Protein AF-A0A2U1JID4-F1 (afdb_monomer)

Solvent-accessible surface area (backbone atoms only — not comparable to full-atom values): 8095 Å² total; per-residue (Å²): 134,92,80,73,69,67,67,60,56,56,55,58,58,57,61,71,69,65,75,70,75,76,76,70,73,74,70,62,84,71,76,66,60,53,69,52,76,48,80,45,48,30,71,64,48,70,66,63,53,58,60,57,36,48,56,40,34,75,75,64,52,25,48,64,48,80,42,82,74,38,62,48,97,87,64,26,33,20,19,40,38,38,40,36,35,55,79,78,85,52,74,48,78,49,75,49,74,59,94,54,63,47,76,50,26,29,42,39,43,36,32,43,82,88,65,53,76,47,73,52,75,43,73,61,72,84,71,87,79,74,84,126

Secondary structure (DSSP, 8-state):
---SSHHHHHHHHHHHT----------------EEEEEEE-TT--HHHHHHHHHHHHHHH--EEEEEEEEE-TTS-EEEEEEEEE-SSS-EEEEEEE-SSPPPPEEEEEEE-TT--EEEEEE-S---TT---

Sequence (132 aa):
MMKKTIKNTLIIILILLSQFKTVAQAKENANIRTKIEIGIKPTSTVEELTEKRKIFKDMFDVSFDFSILKINESKKIIALKIICNDNKGNIKTYEVEGLKPIKSFSVYVEKDEMGYLETGFNTNPIENGKKN

Nearest PDB structures (foldseek):
  7cgr-assembly1_B  TM=4.972E-01  e=6.509E-01  Azospirillum brasilense
  1ydw-assembly1_A  TM=6.247E-01  e=2.149E+00  Arabidopsis thaliana
  7cgr-assembly1_A  TM=4.422E-01  e=7.720E-01  Azospirillum brasilense
  5ol5-assembly4_D  TM=3.926E-01  e=1.617E+00  Synechocystis sp. PCC 6803 substr. Kazusa
  2e0y-assembly2_D  TM=2.315E-01  e=6.335E+00  Escherichia coli K-12

Radius of gyration: 27.35 Å; Cα contacts (8 Å, |Δi|>4): 185; chains: 1; bounding box: 94×28×51 Å

pLDDT: mean 79.45, std 19.73, range [32.97, 96.69]

Organism: NCBI:txid2169410

Foldseek 3Di:
DDDPPPVVVVVVVVVVPPPPPPPPPPPPPPQDKDKDKDKDFQQDDQVNVVVVQVCCCVPQVKGKDKDQPDADPVRGGQWIKIWIDSVPPDIDIDIGHDDDHDHMWMWMWMATPVGDIDTDIGNDPPPPDDDD

Structure (mmCIF, N/CA/C/O backbone):
data_AF-A0A2U1JID4-F1
#
_entry.id   AF-A0A2U1JID4-F1
#
loop_
_atom_site.group_PDB
_atom_site.id
_atom_site.type_symbol
_atom_site.label_atom_id
_atom_site.label_alt_id
_atom_site.label_comp_id
_atom_site.label_asym_id
_atom_site.label_entity_id
_atom_site.label_seq_id
_atom_site.pdbx_PDB_ins_code
_atom_site.Cartn_x
_atom_site.Cartn_y
_atom_site.Cartn_z
_atom_site.occupancy
_atom_site.B_iso_or_equiv
_atom_site.auth_seq_id
_atom_site.auth_comp_id
_atom_site.auth_asym_id
_atom_site.auth_atom_id
_atom_site.pdbx_PDB_model_num
ATOM 1 N N . MET A 1 1 ? 77.459 -11.229 33.053 1.00 44.66 1 MET A N 1
ATOM 2 C CA . MET A 1 1 ? 76.605 -10.024 33.133 1.00 44.66 1 MET A CA 1
ATOM 3 C C . MET A 1 1 ? 75.635 -10.041 31.954 1.00 44.66 1 MET A C 1
ATOM 5 O O . MET A 1 1 ? 76.068 -10.159 30.813 1.00 44.66 1 MET A O 1
ATOM 9 N N . MET A 1 2 ? 74.336 -10.102 32.261 1.00 52.59 2 MET A N 1
ATOM 10 C CA . MET A 1 2 ? 73.225 -10.467 31.373 1.00 52.59 2 MET A CA 1
ATOM 11 C C . MET A 1 2 ? 73.076 -9.562 30.143 1.00 52.59 2 MET A C 1
ATOM 13 O O . MET A 1 2 ? 72.776 -8.388 30.313 1.00 52.59 2 MET A O 1
ATOM 17 N N . LYS A 1 3 ? 73.158 -10.101 28.916 1.00 49.88 3 LYS A N 1
ATOM 18 C CA . LYS A 1 3 ? 72.609 -9.428 27.710 1.00 49.88 3 LYS A CA 1
ATOM 19 C C . LYS A 1 3 ? 72.046 -10.357 26.618 1.00 49.88 3 LYS A C 1
ATOM 21 O O . LYS A 1 3 ? 71.706 -9.872 25.545 1.00 49.88 3 LYS A O 1
ATOM 26 N N . LYS A 1 4 ? 71.904 -11.670 26.854 1.00 49.75 4 LYS A N 1
ATOM 27 C CA . LYS A 1 4 ? 71.377 -12.606 25.832 1.00 49.75 4 LYS A CA 1
ATOM 28 C C . LYS A 1 4 ? 69.963 -13.137 26.088 1.00 49.75 4 LYS A C 1
ATOM 30 O O . LYS A 1 4 ? 69.337 -13.615 25.155 1.00 49.75 4 LYS A O 1
ATOM 35 N N . THR A 1 5 ? 69.417 -12.969 27.292 1.00 47.97 5 THR A N 1
ATOM 36 C CA . THR A 1 5 ? 68.083 -13.496 27.640 1.00 47.97 5 THR A CA 1
ATOM 37 C C . THR A 1 5 ? 66.934 -12.554 27.253 1.00 47.97 5 THR A C 1
ATOM 39 O O . THR A 1 5 ? 65.819 -13.004 27.045 1.00 47.97 5 THR A O 1
ATOM 42 N N . ILE A 1 6 ? 67.195 -11.251 27.083 1.00 53.22 6 ILE A N 1
ATOM 43 C CA . ILE A 1 6 ? 66.138 -10.244 26.856 1.00 53.22 6 ILE A CA 1
ATOM 44 C C . ILE A 1 6 ? 65.605 -10.277 25.410 1.00 53.22 6 ILE A C 1
ATOM 46 O O . ILE A 1 6 ? 64.434 -9.993 25.177 1.00 53.22 6 ILE A O 1
ATOM 50 N N . LYS A 1 7 ? 66.433 -10.674 24.428 1.00 48.69 7 LYS A N 1
ATOM 51 C CA . LYS A 1 7 ? 66.022 -10.716 23.012 1.00 48.69 7 LYS A CA 1
ATOM 52 C C . LYS A 1 7 ? 65.027 -11.838 22.701 1.00 48.69 7 LYS A C 1
ATOM 54 O O . LYS A 1 7 ? 64.141 -11.632 21.879 1.00 48.69 7 LYS A O 1
ATOM 59 N N . ASN A 1 8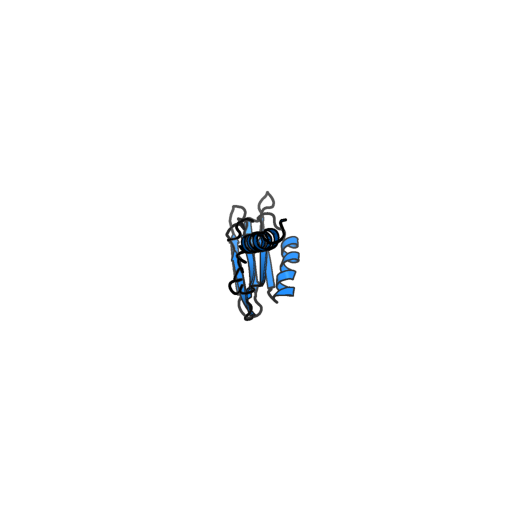 ? 65.138 -12.991 23.363 1.00 48.91 8 ASN A N 1
ATOM 60 C CA . ASN A 1 8 ? 64.271 -14.134 23.064 1.00 48.91 8 ASN A CA 1
ATOM 61 C C . ASN A 1 8 ? 62.885 -14.005 23.713 1.00 48.91 8 ASN A C 1
ATOM 63 O O . ASN A 1 8 ? 61.905 -14.456 23.128 1.00 48.91 8 ASN A O 1
ATOM 67 N N . THR A 1 9 ? 62.771 -13.330 24.862 1.00 54.22 9 THR A N 1
ATOM 68 C CA . THR A 1 9 ? 61.476 -13.109 25.530 1.00 54.22 9 THR A CA 1
ATOM 69 C C . THR A 1 9 ? 60.570 -12.160 24.739 1.00 54.22 9 THR A C 1
ATOM 71 O O . THR A 1 9 ? 59.356 -12.345 24.715 1.00 54.22 9 THR A O 1
ATOM 74 N N . LEU A 1 10 ? 61.145 -11.179 24.033 1.00 56.03 10 LEU A N 1
ATOM 75 C CA . LEU A 1 10 ? 60.371 -10.189 23.277 1.00 56.03 10 LEU A CA 1
ATOM 76 C C . LEU A 1 10 ? 59.666 -10.796 22.047 1.00 56.03 10 LEU A C 1
ATOM 78 O O . LEU A 1 10 ? 58.564 -10.381 21.700 1.00 56.03 10 LEU A O 1
ATOM 82 N N . ILE A 1 11 ? 60.265 -11.818 21.423 1.00 58.56 11 ILE A N 1
ATOM 83 C CA . ILE A 1 11 ? 59.690 -12.515 20.259 1.00 58.56 11 ILE A CA 1
ATOM 84 C C . ILE A 1 11 ? 58.513 -13.411 20.677 1.00 58.56 11 ILE A C 1
ATOM 86 O O . ILE A 1 11 ? 57.518 -13.489 19.961 1.00 58.56 11 ILE A O 1
ATOM 90 N N . ILE A 1 12 ? 58.579 -14.031 21.860 1.00 58.75 12 ILE A N 1
ATOM 91 C CA . ILE A 1 12 ? 57.499 -14.887 22.384 1.00 58.75 12 ILE A CA 1
ATOM 92 C C . ILE A 1 12 ? 56.242 -14.057 22.699 1.00 58.75 12 ILE A C 1
ATOM 94 O O . ILE A 1 12 ? 55.128 -14.497 22.417 1.00 58.75 12 ILE A O 1
ATOM 98 N N . ILE A 1 13 ? 56.408 -12.829 23.206 1.00 59.41 13 ILE A N 1
ATOM 99 C CA . ILE A 1 13 ? 55.292 -11.903 23.470 1.00 59.41 13 ILE A CA 1
ATOM 100 C C . ILE A 1 13 ? 54.615 -11.452 22.164 1.00 59.41 13 ILE A C 1
ATOM 102 O O . ILE A 1 13 ? 53.393 -11.328 22.119 1.00 59.41 13 ILE A O 1
ATOM 106 N N . LEU A 1 14 ? 55.381 -11.256 21.086 1.00 58.31 14 LEU A N 1
ATOM 107 C CA . LEU A 1 14 ? 54.851 -10.788 19.802 1.00 58.31 14 LEU A CA 1
ATOM 108 C C . LEU A 1 14 ? 53.956 -11.835 19.109 1.00 58.31 14 LEU A C 1
ATOM 110 O O . LEU A 1 14 ? 52.949 -11.482 18.499 1.00 58.31 14 LEU A O 1
ATOM 114 N N . ILE A 1 15 ? 54.287 -13.126 19.230 1.00 61.12 15 ILE A N 1
ATOM 115 C CA . ILE A 1 15 ? 53.542 -14.221 18.582 1.00 61.12 15 ILE A CA 1
ATOM 116 C C . ILE A 1 15 ? 52.183 -14.460 19.270 1.00 61.12 15 ILE A C 1
ATOM 118 O O . ILE A 1 15 ? 51.195 -14.740 18.590 1.00 61.12 15 ILE A O 1
ATOM 122 N N . LEU A 1 16 ? 52.086 -14.259 20.591 1.00 58.38 16 LEU A N 1
ATOM 123 C CA . LEU A 1 16 ? 50.839 -14.433 21.356 1.00 58.38 16 LEU A CA 1
ATOM 124 C C . LEU A 1 16 ? 49.739 -13.415 21.001 1.00 58.38 16 LEU A C 1
ATOM 126 O O . LEU A 1 16 ? 48.562 -13.694 21.215 1.00 58.38 16 LEU A O 1
ATOM 130 N N . LEU A 1 17 ? 50.094 -12.265 20.422 1.00 54.00 17 LEU A N 1
ATOM 131 C CA . LEU A 1 17 ? 49.140 -11.213 20.048 1.00 54.00 17 LEU A CA 1
ATOM 132 C C . LEU A 1 17 ? 48.575 -11.369 18.626 1.00 54.00 17 LEU A C 1
ATOM 134 O O . LEU A 1 17 ? 47.698 -10.611 18.230 1.00 54.00 17 LEU A O 1
ATOM 138 N N . SER A 1 18 ? 49.046 -12.350 17.850 1.00 55.34 18 SER A N 1
ATOM 139 C CA . SER A 1 18 ? 48.657 -12.526 16.439 1.00 55.34 18 SER A CA 1
ATOM 140 C C . SER A 1 18 ? 47.453 -13.457 16.208 1.00 55.34 18 SER A C 1
ATOM 142 O O . SER A 1 18 ? 47.107 -13.758 15.071 1.00 55.34 18 SER A O 1
ATOM 144 N N . GLN A 1 19 ? 46.739 -13.850 17.269 1.00 46.62 19 GLN A N 1
ATOM 145 C CA . GLN A 1 19 ? 45.498 -14.643 17.205 1.00 46.62 19 GLN A CA 1
ATOM 146 C C . GLN A 1 19 ? 44.260 -13.829 16.785 1.00 46.62 19 GLN A C 1
ATOM 148 O O . GLN A 1 19 ? 43.131 -14.275 16.994 1.00 46.62 19 GLN A O 1
ATOM 153 N N . PHE A 1 20 ? 44.422 -12.653 16.171 1.00 53.97 20 PHE A N 1
ATOM 154 C CA . PHE A 1 20 ? 43.300 -12.002 15.501 1.00 53.97 20 PHE A CA 1
ATOM 155 C C . PHE A 1 20 ? 42.947 -12.827 14.266 1.00 53.97 20 PHE A C 1
ATOM 157 O O . PHE A 1 20 ? 43.382 -12.551 13.151 1.00 53.97 20 PHE A O 1
ATOM 164 N N . LYS A 1 21 ? 42.151 -13.874 14.486 1.00 45.53 21 LYS A N 1
ATOM 165 C CA . LYS A 1 21 ? 41.359 -14.530 13.461 1.00 45.53 21 LYS A CA 1
ATOM 166 C C . LYS A 1 21 ? 40.473 -13.429 12.904 1.00 45.53 21 LYS A C 1
ATOM 168 O O . LYS A 1 21 ? 39.448 -13.088 13.491 1.00 45.53 21 LYS A O 1
ATOM 173 N N . THR A 1 22 ? 40.919 -12.807 11.822 1.00 52.62 22 THR A N 1
ATOM 174 C CA . THR A 1 22 ? 40.069 -11.966 11.003 1.00 52.62 22 THR A CA 1
ATOM 175 C C . THR A 1 22 ? 38.935 -12.873 10.566 1.00 52.62 22 THR A C 1
ATOM 177 O O . THR A 1 22 ? 39.074 -13.717 9.682 1.00 52.62 22 THR A O 1
ATOM 180 N N . VAL A 1 23 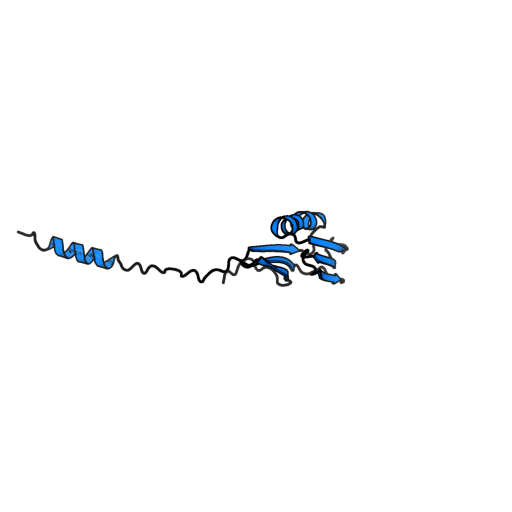? 37.798 -12.751 11.246 1.00 54.56 23 VAL A N 1
ATOM 181 C CA . VAL A 1 23 ? 36.533 -13.183 10.683 1.00 54.56 23 VAL A CA 1
ATOM 182 C C . VAL A 1 23 ? 36.316 -12.208 9.539 1.00 54.56 23 VAL A C 1
ATOM 184 O O 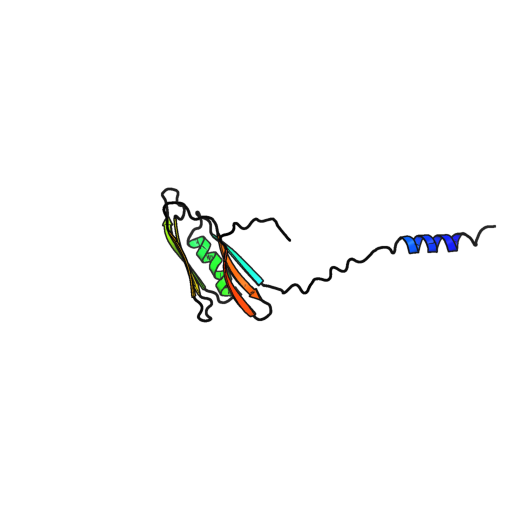. VAL A 1 23 ? 35.697 -11.160 9.700 1.00 54.56 23 VAL A O 1
ATOM 187 N N . ALA A 1 24 ? 36.923 -12.507 8.391 1.00 45.75 24 ALA A N 1
ATOM 188 C CA . ALA A 1 24 ? 36.403 -12.037 7.134 1.00 45.75 24 ALA A CA 1
ATOM 189 C C . ALA A 1 24 ? 34.972 -12.565 7.131 1.00 45.75 24 ALA A C 1
ATOM 191 O O . ALA A 1 24 ? 34.736 -13.745 6.874 1.00 45.75 24 ALA A O 1
ATOM 192 N N . GLN A 1 25 ? 34.020 -11.715 7.524 1.00 41.06 25 GLN A N 1
ATOM 193 C CA . GLN A 1 25 ? 32.668 -11.874 7.043 1.00 41.06 25 GLN A CA 1
ATOM 194 C C . GLN A 1 25 ? 32.839 -11.852 5.534 1.00 41.06 25 GLN A C 1
ATOM 196 O O . GLN A 1 25 ? 32.988 -10.791 4.927 1.00 41.06 25 GLN A O 1
ATOM 201 N N . ALA A 1 26 ? 32.903 -13.046 4.946 1.00 47.16 26 ALA A N 1
ATOM 202 C CA . ALA A 1 26 ? 32.423 -13.237 3.608 1.00 47.16 26 ALA A CA 1
ATOM 203 C C . ALA A 1 26 ? 31.025 -12.631 3.667 1.00 47.16 26 ALA A C 1
ATOM 205 O O . ALA A 1 26 ? 30.101 -13.224 4.223 1.00 47.16 26 ALA A O 1
ATOM 206 N N . LYS A 1 27 ? 30.905 -11.379 3.217 1.00 48.47 27 LYS A N 1
ATOM 207 C CA . LYS A 1 27 ? 29.645 -10.898 2.696 1.00 48.47 27 LYS A CA 1
ATOM 208 C C . LYS A 1 27 ? 29.388 -11.855 1.548 1.00 48.47 27 LYS A C 1
ATOM 210 O O . LYS A 1 27 ? 29.913 -11.682 0.453 1.00 48.47 27 LYS A O 1
ATOM 215 N N . GLU A 1 28 ? 28.692 -12.938 1.876 1.00 51.00 28 GLU A N 1
ATOM 216 C CA . GLU A 1 28 ? 27.799 -13.633 0.973 1.00 51.00 28 GLU A CA 1
ATOM 217 C C . GLU A 1 28 ? 27.252 -12.557 0.046 1.00 51.00 28 GLU A C 1
ATOM 219 O O . GLU A 1 28 ? 26.794 -11.540 0.570 1.00 51.00 28 GLU A O 1
ATOM 224 N N . ASN A 1 29 ? 27.483 -12.688 -1.267 1.00 47.66 29 ASN A N 1
ATOM 225 C CA . ASN A 1 29 ? 27.135 -11.676 -2.263 1.00 47.66 29 ASN A CA 1
ATOM 226 C C . ASN A 1 29 ? 25.740 -11.150 -1.939 1.00 47.66 29 ASN A C 1
ATOM 228 O O . ASN A 1 29 ? 24.741 -11.815 -2.214 1.00 47.66 29 ASN A O 1
ATOM 232 N N . ALA A 1 30 ? 25.691 -10.012 -1.249 1.00 53.97 30 ALA A N 1
ATOM 233 C CA . ALA A 1 30 ? 24.452 -9.473 -0.752 1.00 53.97 30 ALA A CA 1
ATOM 234 C C . ALA A 1 30 ? 23.824 -8.907 -2.003 1.00 53.97 30 ALA A C 1
AT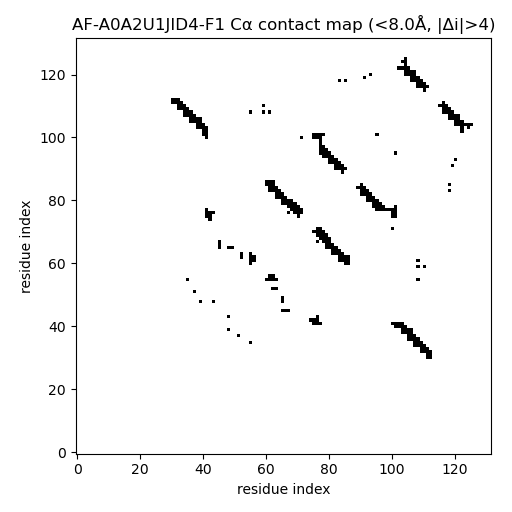OM 236 O O . ALA A 1 30 ? 24.220 -7.827 -2.416 1.00 53.97 30 ALA A O 1
ATOM 237 N N . ASN A 1 31 ? 22.956 -9.690 -2.643 1.00 58.25 31 ASN A N 1
ATOM 238 C CA . ASN A 1 31 ? 22.165 -9.252 -3.777 1.00 58.25 31 ASN A CA 1
ATOM 239 C C . ASN A 1 31 ? 21.498 -7.947 -3.331 1.00 58.25 31 ASN A C 1
ATOM 241 O O . ASN A 1 31 ? 20.654 -7.953 -2.426 1.00 58.25 31 ASN A O 1
ATOM 245 N N . ILE A 1 32 ? 22.001 -6.823 -3.836 1.00 70.44 32 ILE A N 1
ATOM 246 C CA . ILE A 1 32 ? 21.634 -5.488 -3.393 1.00 70.44 32 ILE A CA 1
ATOM 247 C C . ILE A 1 32 ? 20.239 -5.237 -3.944 1.00 70.44 32 ILE A C 1
ATOM 249 O O . ILE A 1 32 ? 20.050 -4.762 -5.062 1.00 70.44 32 ILE A O 1
ATOM 253 N N . ARG A 1 33 ? 19.234 -5.577 -3.143 1.00 81.44 33 ARG A N 1
ATOM 254 C CA . ARG A 1 33 ? 17.841 -5.299 -3.462 1.00 81.44 33 ARG A CA 1
ATOM 255 C C . ARG A 1 33 ? 17.448 -3.963 -2.870 1.00 81.44 33 ARG A C 1
ATOM 257 O O . ARG A 1 33 ? 17.593 -3.730 -1.669 1.00 81.44 33 ARG A O 1
ATOM 264 N N . THR A 1 34 ? 16.935 -3.079 -3.716 1.00 88.06 34 THR A N 1
ATOM 265 C CA . THR A 1 34 ? 16.371 -1.812 -3.251 1.00 88.06 34 THR A CA 1
ATOM 266 C C . THR A 1 34 ? 14.892 -2.029 -2.994 1.00 88.06 34 THR A C 1
ATOM 268 O O . THR A 1 34 ? 14.125 -2.209 -3.937 1.00 88.06 34 THR A O 1
ATOM 271 N N . LYS A 1 35 ? 14.495 -2.015 -1.721 1.00 91.56 35 LYS A N 1
ATOM 272 C CA . LYS A 1 35 ? 13.102 -2.171 -1.301 1.00 91.56 35 LYS A CA 1
ATOM 273 C C . LYS A 1 35 ? 12.606 -0.907 -0.613 1.00 91.56 35 LYS A C 1
ATOM 275 O O . LYS A 1 35 ? 13.227 -0.435 0.337 1.00 91.56 35 LYS A O 1
ATOM 280 N N . ILE A 1 36 ? 11.461 -0.403 -1.060 1.00 90.94 36 ILE A N 1
ATOM 281 C CA . ILE A 1 36 ? 10.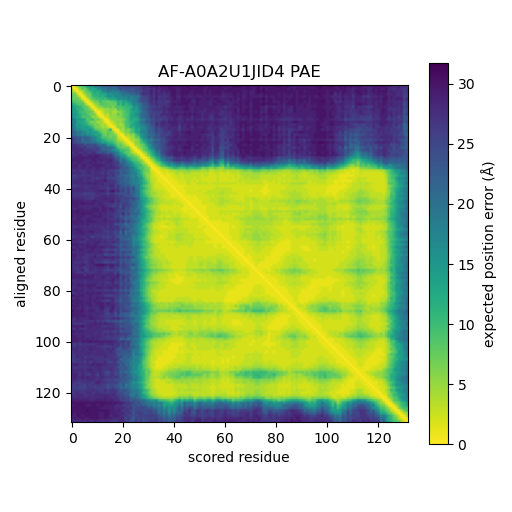683 0.615 -0.351 1.00 90.94 36 ILE A CA 1
ATOM 282 C C . ILE A 1 36 ? 9.368 -0.013 0.090 1.00 90.94 36 ILE A C 1
ATOM 284 O O . ILE A 1 36 ? 8.709 -0.711 -0.678 1.00 90.94 36 ILE A O 1
ATOM 288 N N . GLU A 1 37 ? 8.985 0.249 1.335 1.00 92.38 37 GLU A N 1
ATOM 289 C CA . GLU A 1 37 ? 7.781 -0.293 1.951 1.00 92.38 37 GLU A CA 1
ATOM 290 C C . GLU A 1 37 ? 7.049 0.811 2.717 1.00 92.38 37 GLU A C 1
ATOM 292 O O . GLU A 1 37 ? 7.646 1.542 3.509 1.00 92.38 37 GLU A O 1
ATOM 297 N N . ILE A 1 38 ? 5.748 0.949 2.466 1.00 90.75 38 ILE A N 1
ATOM 298 C CA . ILE A 1 38 ? 4.893 1.955 3.099 1.00 90.75 38 ILE A CA 1
ATOM 299 C C . ILE A 1 38 ? 3.797 1.248 3.882 1.00 90.75 38 ILE A C 1
ATOM 301 O O . ILE A 1 38 ? 2.971 0.526 3.325 1.00 90.75 38 ILE A O 1
ATOM 305 N N . GLY A 1 39 ? 3.799 1.476 5.195 1.00 91.88 39 GLY A N 1
ATOM 306 C CA . GLY A 1 39 ? 2.781 0.969 6.104 1.00 91.88 39 GLY A CA 1
ATOM 307 C C . GLY A 1 39 ? 1.467 1.739 5.988 1.00 91.88 39 GLY A C 1
ATOM 308 O O . GLY A 1 39 ? 1.449 2.971 6.008 1.00 91.88 39 GLY A O 1
ATOM 309 N N . ILE A 1 40 ? 0.374 0.989 5.938 1.00 92.38 40 ILE A N 1
ATOM 310 C CA . ILE A 1 40 ? -1.013 1.439 5.910 1.00 92.38 40 ILE A CA 1
ATOM 311 C C . ILE A 1 40 ? -1.651 1.012 7.224 1.00 92.38 40 ILE A C 1
ATOM 313 O O . ILE A 1 40 ? -1.652 -0.166 7.589 1.00 92.38 40 ILE A O 1
ATOM 317 N N . LYS A 1 41 ? -2.180 1.988 7.957 1.00 95.06 41 LYS A N 1
ATOM 318 C CA . LYS A 1 41 ? -2.835 1.780 9.249 1.00 95.06 41 LYS A CA 1
ATOM 319 C C . LYS A 1 41 ? -4.333 2.038 9.101 1.00 95.06 41 LYS A C 1
ATOM 321 O O . LYS A 1 41 ? -4.731 2.818 8.237 1.00 95.06 41 LYS A O 1
ATOM 326 N N . PRO A 1 42 ? -5.179 1.498 9.995 1.00 94.56 42 PRO A N 1
ATOM 327 C CA . PRO A 1 42 ? -6.600 1.839 9.999 1.00 94.56 42 PRO A CA 1
ATOM 328 C C . PRO A 1 42 ? -6.884 3.334 10.208 1.00 94.56 42 PRO A C 1
ATOM 330 O O . PRO A 1 42 ? -7.999 3.764 9.955 1.00 94.56 42 PRO A O 1
ATOM 333 N N . THR A 1 43 ? -5.914 4.126 10.663 1.00 95.31 43 THR A N 1
ATOM 334 C CA . THR A 1 43 ? -6.029 5.582 10.848 1.00 95.31 43 THR A CA 1
ATOM 335 C C . THR A 1 43 ? -5.355 6.397 9.741 1.00 95.31 43 THR A C 1
ATOM 337 O O . THR A 1 43 ? -5.271 7.614 9.877 1.00 95.31 43 THR A O 1
ATOM 340 N N . SER A 1 44 ? -4.814 5.757 8.699 1.00 93.44 44 SER A N 1
ATOM 341 C CA . SER A 1 44 ? -4.152 6.473 7.604 1.00 93.44 44 SER A CA 1
ATOM 342 C C . SER A 1 44 ? -5.137 7.356 6.841 1.00 93.44 44 SER A C 1
ATOM 344 O O . SER A 1 44 ? -6.317 7.028 6.712 1.00 93.44 44 SER A O 1
ATOM 346 N N . THR A 1 45 ? -4.651 8.482 6.324 1.00 91.88 45 THR A N 1
ATOM 347 C CA . THR A 1 45 ? -5.457 9.422 5.534 1.00 91.88 45 THR A CA 1
ATOM 348 C C . THR A 1 45 ? -5.093 9.338 4.057 1.00 91.88 45 THR A C 1
ATOM 350 O O . THR A 1 45 ? -4.003 8.899 3.692 1.00 91.88 45 THR A O 1
ATOM 353 N N . VAL A 1 46 ? -6.002 9.781 3.182 1.00 85.44 46 VAL A N 1
ATOM 354 C CA . VAL A 1 46 ? -5.711 9.875 1.741 1.00 85.44 46 VAL A CA 1
ATOM 355 C C . VAL A 1 46 ? -4.505 10.780 1.488 1.00 85.44 46 VAL A C 1
ATOM 357 O O . VAL A 1 46 ? -3.671 10.454 0.651 1.00 85.44 46 VAL A O 1
ATOM 360 N N . GLU A 1 47 ? -4.384 11.879 2.233 1.00 88.81 47 GLU A N 1
ATOM 361 C CA . GLU A 1 47 ? -3.267 12.822 2.139 1.00 88.81 47 GLU A CA 1
ATOM 362 C C . GLU A 1 47 ? -1.929 12.150 2.476 1.00 88.81 47 GLU A C 1
ATOM 364 O O . GLU A 1 47 ? -1.027 12.145 1.640 1.00 88.81 47 GLU A O 1
ATOM 369 N N . GLU A 1 48 ? -1.845 11.452 3.617 1.00 90.25 48 GLU A N 1
ATOM 370 C CA . GLU A 1 48 ? -0.644 10.708 4.028 1.00 90.25 48 GLU A CA 1
ATOM 371 C C . GLU A 1 48 ? -0.225 9.679 2.964 1.00 90.25 48 GLU A C 1
ATOM 373 O O . GLU A 1 48 ? 0.953 9.555 2.620 1.00 90.25 48 GLU A O 1
ATOM 378 N N . LEU A 1 49 ? -1.187 8.928 2.421 1.00 90.12 49 LEU A N 1
ATOM 379 C CA . LEU A 1 49 ? -0.916 7.912 1.401 1.00 90.12 49 LEU A CA 1
ATOM 380 C C . LEU A 1 49 ? -0.519 8.541 0.054 1.00 90.12 49 LEU A C 1
ATOM 382 O O . LEU A 1 49 ? 0.327 7.996 -0.658 1.00 90.12 49 LEU A O 1
ATOM 386 N N . THR A 1 50 ? -1.083 9.704 -0.280 1.00 87.38 50 THR A N 1
ATOM 387 C CA . THR A 1 50 ? -0.797 10.442 -1.521 1.00 87.38 50 THR A CA 1
ATOM 388 C C . THR A 1 50 ? 0.591 11.076 -1.514 1.00 87.38 50 THR A C 1
ATOM 390 O O . THR A 1 50 ? 1.249 11.132 -2.554 1.00 87.38 50 THR A O 1
ATOM 393 N N . GLU A 1 51 ? 1.070 11.539 -0.365 1.00 88.94 51 GLU A N 1
ATOM 394 C CA . GLU A 1 51 ? 2.446 12.024 -0.241 1.00 88.94 51 GLU A CA 1
ATOM 395 C C . GLU A 1 51 ? 3.439 10.874 -0.375 1.00 88.94 51 GLU A C 1
ATOM 397 O O . GLU A 1 51 ? 4.373 10.936 -1.176 1.00 88.94 51 GLU A O 1
ATOM 402 N N . LYS A 1 52 ? 3.187 9.781 0.348 1.00 87.00 52 LYS A N 1
ATOM 403 C CA . LYS A 1 52 ? 4.082 8.624 0.379 1.00 87.00 52 LYS A CA 1
ATOM 404 C C . LYS A 1 52 ? 4.185 7.911 -0.969 1.00 87.00 52 LYS A C 1
ATOM 406 O O . LYS A 1 52 ? 5.268 7.454 -1.326 1.00 87.00 52 LYS A O 1
ATOM 411 N N . ARG A 1 53 ? 3.108 7.856 -1.764 1.00 87.94 53 ARG A N 1
ATOM 412 C CA . ARG A 1 53 ? 3.143 7.185 -3.078 1.00 87.94 53 ARG A CA 1
ATOM 413 C C . ARG A 1 53 ? 4.079 7.831 -4.094 1.00 87.94 53 ARG A C 1
ATOM 415 O O . ARG A 1 53 ? 4.503 7.141 -5.016 1.00 87.94 53 ARG A O 1
ATOM 422 N N . LYS A 1 54 ? 4.407 9.122 -3.936 1.00 91.12 54 LYS A N 1
ATOM 423 C CA . LYS A 1 54 ? 5.330 9.827 -4.842 1.00 91.12 54 LYS A CA 1
ATOM 424 C C . LYS A 1 54 ? 6.688 9.133 -4.884 1.00 91.12 54 LYS A C 1
ATOM 426 O O . LYS A 1 54 ? 7.237 8.956 -5.959 1.00 91.12 54 LYS A O 1
ATOM 431 N N . ILE A 1 55 ? 7.137 8.599 -3.746 1.00 90.56 55 ILE A N 1
ATOM 432 C CA . ILE A 1 55 ? 8.394 7.850 -3.631 1.00 90.56 55 ILE A CA 1
ATOM 433 C C . ILE A 1 55 ? 8.420 6.653 -4.595 1.00 90.56 55 ILE A C 1
ATOM 435 O O . ILE A 1 55 ? 9.427 6.418 -5.256 1.00 90.56 55 ILE A O 1
ATOM 439 N N . PHE A 1 56 ? 7.313 5.913 -4.726 1.00 92.31 56 PHE A N 1
ATOM 440 C CA . PHE A 1 56 ? 7.242 4.779 -5.654 1.00 92.31 56 PHE A CA 1
ATOM 441 C C . PHE A 1 56 ? 7.317 5.216 -7.118 1.00 92.31 56 PHE A C 1
ATOM 443 O O . PHE A 1 56 ? 7.983 4.557 -7.920 1.00 92.31 56 PHE A O 1
ATOM 450 N N . LYS A 1 57 ? 6.677 6.340 -7.453 1.00 92.31 57 LYS A N 1
ATOM 451 C CA . LYS A 1 57 ? 6.708 6.897 -8.805 1.00 92.31 57 LYS A CA 1
ATOM 452 C C . LYS A 1 57 ? 8.102 7.418 -9.151 1.00 92.31 57 LYS A C 1
ATOM 454 O O . LYS A 1 57 ? 8.630 7.061 -10.197 1.00 92.31 57 LYS A O 1
ATOM 459 N N . ASP A 1 58 ? 8.708 8.184 -8.253 1.00 91.62 58 ASP A N 1
ATOM 460 C CA . ASP A 1 58 ? 9.995 8.842 -8.480 1.00 91.62 58 ASP A CA 1
ATOM 461 C C . ASP A 1 58 ? 11.156 7.837 -8.534 1.00 91.62 58 ASP A C 1
ATOM 463 O O . ASP A 1 58 ? 12.075 7.994 -9.336 1.00 91.62 58 ASP A O 1
ATOM 467 N N . MET A 1 59 ? 11.124 6.787 -7.703 1.00 90.06 59 MET A N 1
ATOM 468 C CA . MET A 1 59 ? 12.228 5.822 -7.612 1.00 90.06 59 MET A CA 1
ATOM 469 C C . MET A 1 59 ? 12.099 4.626 -8.562 1.00 90.06 59 MET A C 1
ATOM 471 O O . MET A 1 59 ? 13.116 4.074 -8.984 1.00 90.06 59 MET A O 1
ATOM 475 N N . PHE A 1 60 ? 10.876 4.189 -8.872 1.00 91.50 60 PHE A N 1
ATOM 476 C CA . PHE A 1 60 ? 10.648 2.923 -9.580 1.00 91.50 60 PHE A CA 1
ATOM 477 C C . PHE A 1 60 ? 9.709 3.033 -10.778 1.00 91.50 60 PHE A C 1
ATOM 479 O O . PHE A 1 60 ? 9.455 2.017 -11.421 1.00 91.50 60 PHE A O 1
ATOM 486 N N . ASP A 1 61 ? 9.195 4.229 -11.072 1.00 92.88 61 ASP A N 1
ATOM 487 C CA . ASP A 1 61 ? 8.143 4.441 -12.066 1.00 92.88 61 ASP A CA 1
ATOM 488 C C . ASP A 1 61 ? 6.887 3.587 -11.797 1.00 92.88 61 ASP A C 1
ATOM 490 O O . ASP A 1 61 ? 6.202 3.163 -12.719 1.00 92.88 61 ASP A O 1
ATOM 494 N N . VAL A 1 62 ? 6.562 3.332 -10.522 1.00 94.38 62 VAL A N 1
ATOM 495 C CA . VAL A 1 62 ? 5.369 2.571 -10.110 1.00 94.38 62 VAL A CA 1
ATOM 496 C C . VAL A 1 62 ? 4.303 3.515 -9.575 1.00 94.38 62 VAL A C 1
ATOM 498 O O . VAL A 1 62 ? 4.562 4.331 -8.689 1.00 94.38 62 VAL A O 1
ATOM 501 N N . SER A 1 63 ? 3.078 3.370 -10.070 1.00 94.19 63 SER A N 1
ATOM 502 C CA . SER A 1 63 ? 1.927 4.157 -9.626 1.00 94.19 63 SER A CA 1
ATOM 503 C C . SER A 1 63 ? 1.077 3.358 -8.638 1.00 94.19 63 SER A C 1
ATOM 505 O O . SER A 1 63 ? 0.698 2.220 -8.915 1.00 94.19 63 SER A O 1
ATOM 507 N N . PHE A 1 64 ? 0.738 3.969 -7.502 1.00 94.00 64 PHE A N 1
ATOM 508 C CA . PHE A 1 64 ? -0.250 3.438 -6.560 1.00 94.00 64 PHE A CA 1
ATOM 509 C C . PHE A 1 64 ? 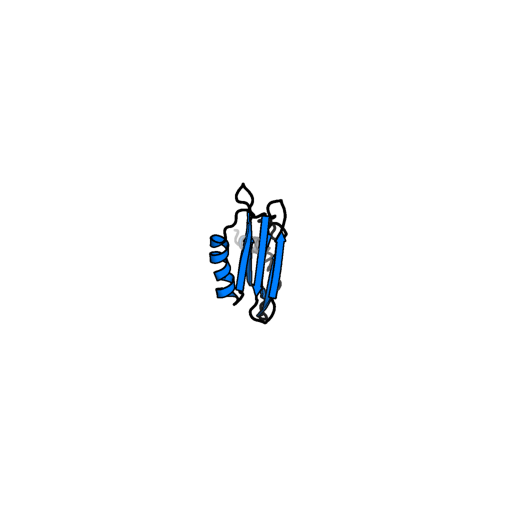-1.424 4.403 -6.408 1.00 94.00 64 PHE A C 1
ATOM 511 O O . PHE A 1 64 ? -1.228 5.573 -6.073 1.00 94.00 64 PHE A O 1
ATOM 518 N N . ASP A 1 65 ? -2.643 3.907 -6.567 1.00 93.75 65 ASP A N 1
ATOM 519 C CA . ASP A 1 65 ? -3.873 4.651 -6.308 1.00 93.75 65 ASP A CA 1
ATOM 520 C C . ASP A 1 65 ? -4.580 4.085 -5.081 1.00 93.75 65 ASP A C 1
ATOM 522 O O . ASP A 1 65 ? -4.974 2.919 -5.053 1.00 93.75 65 ASP A O 1
ATOM 526 N N . PHE A 1 66 ? -4.731 4.926 -4.056 1.00 93.56 66 PHE A N 1
ATOM 527 C CA . PHE A 1 66 ? -5.381 4.584 -2.793 1.00 93.56 66 PHE A CA 1
ATOM 528 C C . PHE A 1 66 ? -6.781 5.186 -2.759 1.00 93.56 66 PHE A C 1
ATOM 530 O O . PHE A 1 66 ? -6.943 6.399 -2.867 1.00 93.56 66 PHE A O 1
ATOM 537 N N . SER A 1 67 ? -7.790 4.342 -2.571 1.00 94.31 67 SER A N 1
ATOM 538 C CA . SER A 1 67 ? -9.194 4.743 -2.477 1.00 94.31 67 SER A CA 1
ATOM 539 C C . SER A 1 67 ? -9.777 4.266 -1.152 1.00 94.31 67 SER A C 1
ATOM 541 O O . SER A 1 67 ? -10.088 3.085 -0.992 1.00 94.31 67 SER A O 1
ATOM 543 N N . ILE A 1 68 ? -9.921 5.176 -0.185 1.00 93.56 68 ILE A N 1
ATOM 544 C CA . ILE A 1 68 ? -10.648 4.886 1.057 1.00 93.56 68 ILE A CA 1
ATOM 545 C C . ILE A 1 68 ? -12.140 4.891 0.726 1.00 93.56 68 ILE A C 1
ATOM 547 O O . ILE A 1 68 ? -12.709 5.940 0.441 1.00 93.56 68 ILE A O 1
ATOM 551 N N . LEU A 1 69 ? -12.762 3.713 0.755 1.00 94.31 69 LEU A N 1
ATOM 552 C CA . LEU A 1 69 ? -14.162 3.533 0.369 1.00 94.31 69 LEU A CA 1
ATOM 553 C C . LEU A 1 69 ? -15.109 3.795 1.543 1.00 94.31 69 LEU A C 1
ATOM 555 O O . LEU A 1 69 ? -16.207 4.314 1.356 1.00 94.31 69 LEU A O 1
ATOM 559 N N . LYS A 1 70 ? -14.695 3.436 2.767 1.00 95.94 70 LYS A N 1
ATOM 560 C CA . LYS A 1 70 ? -15.529 3.595 3.963 1.00 95.94 70 LYS A CA 1
ATOM 561 C C . LYS A 1 70 ? -14.705 3.723 5.240 1.00 95.94 70 LYS A C 1
ATOM 563 O O . LYS A 1 70 ? -13.730 2.994 5.449 1.00 95.94 70 LYS A O 1
ATOM 568 N N . ILE A 1 71 ? -15.167 4.600 6.129 1.00 96.12 71 ILE A N 1
ATOM 569 C CA . ILE A 1 71 ? -14.675 4.757 7.502 1.00 96.12 71 ILE A CA 1
ATOM 570 C C . ILE A 1 71 ? -15.797 4.470 8.505 1.00 96.12 71 ILE A C 1
ATOM 572 O O . ILE A 1 71 ? -16.974 4.640 8.191 1.00 96.12 71 ILE A O 1
ATOM 576 N N . ASN A 1 72 ? -15.441 4.022 9.707 1.00 94.12 72 ASN A N 1
ATOM 577 C CA . ASN A 1 72 ? -16.388 3.885 10.813 1.00 94.12 72 ASN A CA 1
ATOM 578 C C . ASN A 1 72 ? -16.526 5.187 11.626 1.00 94.12 72 ASN A C 1
ATOM 580 O O . ASN A 1 72 ? -15.812 6.163 11.397 1.00 94.12 72 ASN A O 1
ATOM 584 N N . GLU A 1 73 ? -17.405 5.172 12.630 1.00 95.44 73 GLU A N 1
ATOM 585 C CA . GLU A 1 73 ? -17.665 6.310 13.530 1.00 95.44 73 GLU A CA 1
ATOM 586 C C . GLU A 1 73 ? -16.418 6.776 14.300 1.00 95.44 73 GLU A C 1
ATOM 588 O O . GLU A 1 73 ? -16.264 7.955 14.603 1.00 95.44 73 GLU A O 1
ATOM 593 N N . SER A 1 74 ? -15.469 5.871 14.558 1.00 95.00 74 SER A N 1
ATOM 594 C CA . SER A 1 74 ? -14.176 6.190 15.178 1.00 95.00 74 SER A CA 1
ATOM 595 C C . SER A 1 74 ? -13.124 6.700 14.183 1.00 95.00 74 SER A C 1
ATOM 597 O O . SER A 1 74 ? -11.938 6.705 14.517 1.00 95.00 74 SER A O 1
ATOM 599 N N . LYS A 1 75 ? -13.523 7.082 12.961 1.00 94.50 75 LYS A N 1
ATOM 600 C CA . LYS A 1 75 ? -12.641 7.543 11.873 1.00 94.50 75 LYS A CA 1
ATOM 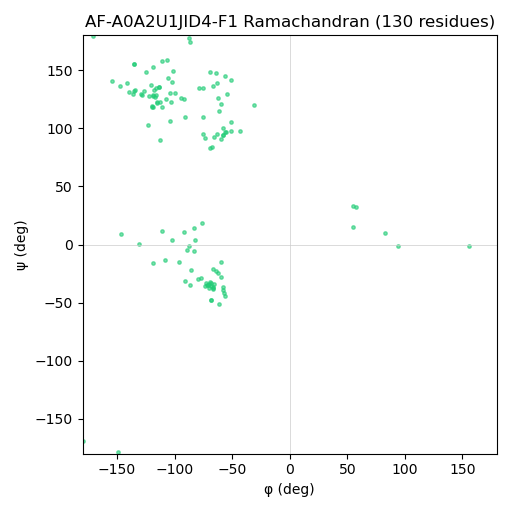601 C C . LYS A 1 75 ? -11.561 6.529 11.473 1.00 94.50 75 LYS A C 1
ATOM 603 O O . LYS A 1 75 ? -10.463 6.911 11.073 1.00 94.50 75 LYS A O 1
ATOM 608 N N . LYS A 1 76 ? -11.858 5.231 11.580 1.00 96.06 76 LYS A N 1
ATOM 609 C CA . LYS A 1 76 ? -10.974 4.150 11.121 1.00 96.06 76 LYS A CA 1
ATOM 610 C C . LYS A 1 76 ? -11.465 3.581 9.797 1.00 96.06 76 LYS A C 1
ATOM 612 O O . LYS A 1 76 ? -12.663 3.366 9.629 1.00 96.06 76 LYS A O 1
ATOM 617 N N . ILE A 1 77 ? -10.541 3.290 8.891 1.00 95.25 77 ILE A N 1
ATOM 618 C CA . ILE A 1 77 ? -10.805 2.653 7.600 1.00 95.25 77 ILE A CA 1
ATOM 619 C C . ILE A 1 77 ? -11.384 1.256 7.831 1.00 95.25 77 ILE A C 1
ATOM 621 O O . ILE A 1 77 ? -10.771 0.434 8.515 1.00 95.25 77 ILE A O 1
ATOM 625 N N . ILE A 1 78 ? -12.542 0.989 7.228 1.00 96.69 78 ILE A N 1
ATOM 626 C CA . ILE A 1 78 ? -13.185 -0.336 7.202 1.00 96.69 78 ILE A CA 1
ATOM 627 C C . ILE A 1 78 ? -13.343 -0.883 5.778 1.00 96.69 78 ILE A C 1
ATOM 629 O O . ILE A 1 78 ? -13.541 -2.083 5.613 1.00 96.69 78 ILE A O 1
ATOM 633 N N . ALA A 1 79 ? -13.216 -0.024 4.758 1.00 96.12 79 ALA A N 1
ATOM 634 C CA . ALA A 1 79 ? -13.125 -0.442 3.366 1.00 96.12 79 ALA A CA 1
ATOM 635 C C . ALA A 1 79 ? -12.091 0.393 2.596 1.00 96.12 79 ALA A C 1
ATOM 637 O O . ALA A 1 79 ? -12.088 1.626 2.682 1.00 96.12 79 ALA A O 1
ATOM 638 N N . LEU A 1 80 ? -11.208 -0.283 1.863 1.00 95.06 80 LEU A N 1
ATOM 639 C CA . LEU A 1 80 ? -10.071 0.299 1.152 1.00 95.06 80 LEU A CA 1
ATOM 640 C C . LEU A 1 80 ? -9.796 -0.490 -0.125 1.00 95.06 80 LEU A C 1
ATOM 642 O O . LEU A 1 80 ? -9.730 -1.719 -0.100 1.00 95.06 80 LEU A O 1
ATOM 646 N N . LYS A 1 81 ? -9.538 0.240 -1.206 1.00 95.56 81 LYS A N 1
ATOM 647 C CA . LYS A 1 81 ? -9.051 -0.302 -2.470 1.00 95.56 81 LYS A CA 1
ATOM 648 C C . LYS A 1 81 ? -7.717 0.327 -2.837 1.00 95.56 81 LYS A C 1
ATOM 650 O O . LYS A 1 81 ? -7.534 1.536 -2.692 1.00 95.56 81 LYS A O 1
ATOM 655 N N . ILE A 1 82 ? -6.793 -0.500 -3.308 1.00 94.69 82 ILE A N 1
ATOM 656 C CA . ILE A 1 82 ? -5.469 -0.098 -3.770 1.00 94.69 82 ILE A CA 1
ATOM 657 C C . ILE A 1 82 ? -5.244 -0.691 -5.150 1.00 94.69 82 ILE A C 1
ATOM 659 O O . ILE A 1 82 ? -5.403 -1.897 -5.341 1.00 94.69 82 ILE A O 1
ATOM 663 N N . ILE A 1 83 ? -4.837 0.150 -6.092 1.00 95.19 83 ILE A N 1
ATOM 664 C CA . ILE A 1 83 ? -4.439 -0.269 -7.433 1.00 95.19 83 ILE A CA 1
ATOM 665 C C . ILE A 1 83 ? -2.960 0.060 -7.598 1.00 95.19 83 ILE A C 1
ATOM 667 O O . ILE A 1 83 ? -2.553 1.203 -7.415 1.00 95.19 83 ILE A O 1
ATOM 671 N N . CYS A 1 84 ? -2.156 -0.949 -7.909 1.00 94.94 84 CYS A N 1
ATOM 672 C CA . CYS A 1 84 ? -0.745 -0.823 -8.245 1.00 94.94 84 CYS A CA 1
ATOM 673 C C . CYS A 1 84 ? -0.586 -1.058 -9.746 1.00 94.94 84 CYS A C 1
ATOM 675 O O . CYS A 1 84 ? -1.010 -2.102 -10.244 1.00 94.94 84 CYS A O 1
ATOM 677 N N . ASN A 1 85 ? 0.024 -0.108 -10.444 1.00 95.00 85 ASN A N 1
ATOM 678 C CA . ASN A 1 85 ? 0.420 -0.233 -11.840 1.00 95.00 85 ASN A CA 1
ATOM 679 C C . ASN A 1 85 ? 1.937 -0.069 -11.920 1.00 95.00 85 ASN A C 1
ATOM 681 O O . ASN A 1 85 ? 2.474 0.979 -11.552 1.00 95.00 85 ASN A O 1
ATOM 685 N N . ASP A 1 86 ? 2.622 -1.107 -12.387 1.00 91.38 86 ASP A N 1
ATOM 686 C CA . ASP A 1 86 ? 4.078 -1.101 -12.516 1.00 91.38 86 ASP A CA 1
ATOM 687 C C . ASP A 1 86 ? 4.586 -0.415 -13.795 1.00 91.38 86 ASP A C 1
ATOM 689 O O . ASP A 1 86 ? 5.784 -0.444 -14.066 1.00 91.38 86 ASP A O 1
ATOM 693 N N . ASN A 1 87 ? 3.677 0.159 -14.593 1.00 88.19 87 ASN A N 1
ATOM 694 C CA . ASN A 1 87 ? 3.915 0.774 -15.902 1.00 88.19 87 ASN A CA 1
ATOM 695 C C . ASN A 1 87 ? 4.621 -0.151 -16.917 1.00 88.19 87 ASN A C 1
ATOM 697 O O . ASN A 1 87 ? 5.053 0.297 -17.977 1.00 88.19 87 ASN A O 1
ATOM 701 N N . LYS A 1 88 ? 4.665 -1.462 -16.642 1.00 86.88 88 LYS A N 1
ATOM 702 C CA . LYS A 1 88 ? 5.140 -2.530 -17.538 1.00 86.88 88 LYS A CA 1
ATOM 703 C C . LYS A 1 88 ? 3.995 -3.434 -18.006 1.00 86.88 88 LYS A C 1
ATOM 705 O O . LYS A 1 88 ? 4.233 -4.484 -18.596 1.00 86.88 88 LYS A O 1
ATOM 710 N N . GLY A 1 89 ? 2.754 -3.014 -17.758 1.00 85.38 89 GLY A N 1
ATOM 711 C CA . GLY A 1 89 ? 1.537 -3.735 -18.123 1.00 85.38 89 GLY A CA 1
ATOM 712 C C . GLY A 1 89 ? 0.981 -4.628 -17.015 1.00 85.38 89 GLY A C 1
ATOM 713 O O . GLY A 1 89 ? -0.083 -5.214 -17.216 1.00 85.38 89 GLY A O 1
ATOM 714 N N . ASN A 1 90 ? 1.629 -4.711 -15.844 1.00 90.19 90 ASN A N 1
ATOM 715 C CA . ASN A 1 90 ? 1.095 -5.470 -14.720 1.00 90.19 90 ASN A CA 1
ATOM 716 C C . ASN A 1 90 ? 0.298 -4.556 -13.788 1.00 90.19 90 ASN A C 1
ATOM 718 O O . ASN A 1 90 ? 0.793 -3.553 -13.267 1.00 90.19 90 ASN A O 1
ATOM 722 N N . ILE A 1 91 ? -0.944 -4.959 -13.532 1.00 94.31 91 ILE A N 1
ATOM 723 C CA . ILE A 1 91 ? -1.833 -4.288 -12.590 1.00 94.31 91 ILE A CA 1
ATOM 724 C C . ILE A 1 91 ? -2.155 -5.257 -11.459 1.00 94.31 91 ILE A C 1
ATOM 726 O O . ILE A 1 91 ? -2.619 -6.372 -11.697 1.00 94.31 91 ILE A O 1
ATOM 730 N N . LYS A 1 92 ? -1.930 -4.825 -10.217 1.00 94.44 92 LYS A N 1
ATOM 731 C CA . LYS A 1 92 ? -2.330 -5.562 -9.013 1.00 94.44 92 LYS A CA 1
ATOM 732 C C . LYS A 1 92 ? -3.364 -4.755 -8.252 1.00 94.44 92 LYS A C 1
ATOM 734 O O . LYS A 1 92 ? -3.200 -3.556 -8.044 1.00 94.44 92 LYS A O 1
ATOM 739 N N . THR A 1 93 ? -4.429 -5.413 -7.819 1.00 95.50 93 THR A N 1
ATOM 740 C CA . THR A 1 93 ? -5.474 -4.791 -7.006 1.00 95.50 93 THR A CA 1
ATOM 741 C C . THR A 1 93 ? -5.540 -5.483 -5.657 1.00 95.50 93 THR A C 1
ATOM 743 O O . THR A 1 93 ? -5.557 -6.709 -5.587 1.00 95.50 93 THR A O 1
ATOM 746 N N . TYR A 1 94 ? -5.583 -4.685 -4.596 1.00 94.19 94 TYR A N 1
ATOM 747 C CA . TYR A 1 94 ? -5.893 -5.142 -3.250 1.00 94.19 94 TYR A CA 1
ATOM 748 C C . TYR A 1 94 ? -7.150 -4.433 -2.779 1.00 94.19 94 TYR A C 1
ATOM 750 O O . TYR A 1 94 ? -7.240 -3.207 -2.836 1.00 94.19 94 TYR A O 1
ATOM 758 N N . GLU A 1 95 ? -8.121 -5.207 -2.319 1.00 95.25 95 GLU A N 1
ATOM 759 C CA . GLU A 1 95 ? -9.404 -4.694 -1.872 1.00 95.25 95 GLU A CA 1
ATOM 760 C C . GLU A 1 95 ? -9.783 -5.381 -0.566 1.00 95.25 95 GLU A C 1
ATOM 762 O O . GLU A 1 95 ? -9.660 -6.598 -0.420 1.00 95.25 95 GLU A O 1
ATOM 767 N N . VAL A 1 96 ? -10.198 -4.579 0.406 1.00 93.44 96 VAL A N 1
ATOM 768 C CA . VAL A 1 96 ? -10.704 -5.049 1.690 1.00 93.44 96 VAL A CA 1
ATOM 769 C C . VAL A 1 96 ? -11.962 -4.268 2.016 1.00 93.44 96 VAL A C 1
ATOM 771 O O . VAL A 1 96 ? -11.979 -3.043 1.920 1.00 93.44 96 VAL A O 1
ATOM 774 N N . GLU A 1 97 ? -13.003 -4.978 2.429 1.00 94.19 97 GLU A N 1
ATOM 775 C CA . GLU A 1 97 ? -14.264 -4.402 2.874 1.00 94.19 97 GLU A CA 1
ATOM 776 C C . GLU A 1 97 ? -14.794 -5.199 4.066 1.00 94.19 97 GLU A C 1
ATOM 778 O O . GLU A 1 97 ? -14.709 -6.429 4.111 1.00 94.19 97 GLU A O 1
ATOM 783 N N . GLY A 1 98 ? -15.335 -4.499 5.060 1.00 92.56 98 GLY A N 1
ATOM 784 C CA . GLY A 1 98 ? -15.981 -5.142 6.190 1.00 92.56 98 GLY A CA 1
ATOM 785 C C . GLY A 1 98 ? -16.548 -4.160 7.206 1.00 92.56 98 GLY A C 1
ATOM 786 O O . GLY A 1 98 ? -16.643 -2.955 6.983 1.00 92.56 98 GLY A O 1
ATOM 787 N N . LEU A 1 99 ? -16.935 -4.710 8.357 1.00 92.44 99 LEU A N 1
ATOM 788 C CA . LEU A 1 99 ? -17.492 -3.951 9.484 1.00 92.44 99 LEU A CA 1
ATOM 789 C C . LEU A 1 99 ? -16.443 -3.601 10.548 1.00 92.44 99 LEU A C 1
ATOM 791 O O . LEU A 1 99 ? -16.679 -2.758 11.411 1.00 92.44 99 LEU A O 1
ATOM 795 N N . LYS A 1 100 ? -15.283 -4.262 10.508 1.00 95.19 100 LYS A N 1
ATOM 796 C CA . LYS A 1 100 ? -14.174 -4.043 11.442 1.00 95.19 100 LYS A CA 1
ATOM 797 C C . LYS A 1 100 ? -13.099 -3.180 10.776 1.00 95.19 100 LYS A C 1
ATOM 799 O O . LYS A 1 100 ? -12.929 -3.284 9.563 1.00 95.19 100 LYS A O 1
ATOM 804 N N . PRO A 1 101 ? -12.350 -2.368 11.547 1.00 96.31 101 PRO A N 1
ATOM 805 C CA . PRO A 1 101 ? -11.175 -1.678 11.032 1.00 96.31 101 PRO A CA 1
ATOM 806 C C . PRO A 1 101 ? -10.222 -2.634 10.323 1.00 96.31 101 PRO A C 1
ATOM 808 O O . PRO A 1 101 ? -10.008 -3.755 10.796 1.00 96.31 101 PRO A O 1
ATOM 811 N N . ILE A 1 102 ? -9.626 -2.173 9.225 1.00 93.62 102 ILE A N 1
ATOM 812 C CA . ILE A 1 102 ? -8.576 -2.928 8.542 1.00 93.62 102 ILE A CA 1
ATOM 813 C C . ILE A 1 102 ? -7.439 -3.242 9.524 1.00 93.62 102 ILE A C 1
ATOM 815 O O . ILE A 1 102 ? -7.112 -2.444 10.410 1.00 93.62 102 ILE A O 1
ATOM 819 N N . LYS A 1 103 ? -6.813 -4.409 9.365 1.00 93.25 103 LYS A N 1
ATOM 820 C CA . LYS A 1 103 ? -5.523 -4.670 10.012 1.00 93.25 103 LYS A CA 1
ATOM 821 C C . LYS A 1 103 ? -4.466 -3.801 9.341 1.00 93.25 103 LYS A C 1
ATOM 823 O O . LYS A 1 103 ? -4.574 -3.532 8.150 1.00 93.25 103 LYS A O 1
ATOM 828 N N . SER A 1 104 ? -3.456 -3.373 10.092 1.00 94.06 104 SER A N 1
ATOM 829 C CA . SER A 1 104 ? -2.303 -2.707 9.490 1.00 94.06 104 SER A CA 1
ATOM 830 C C . SER A 1 104 ? -1.584 -3.669 8.548 1.00 94.06 104 SER A C 1
ATOM 832 O O . SER A 1 104 ? -1.410 -4.841 8.879 1.00 94.06 104 SER A O 1
ATOM 834 N N . PHE A 1 105 ? -1.163 -3.162 7.402 1.00 93.00 105 PHE A N 1
ATOM 835 C CA . PHE A 1 105 ? -0.409 -3.897 6.390 1.00 93.00 105 PHE A CA 1
ATOM 836 C C . PHE A 1 105 ? 0.512 -2.918 5.667 1.00 93.00 105 PHE A C 1
ATOM 838 O O . PHE A 1 105 ? 0.535 -1.734 6.002 1.00 93.00 105 PHE A O 1
ATOM 845 N N . SER A 1 106 ? 1.275 -3.372 4.688 1.00 93.25 106 SER A N 1
ATOM 846 C CA . SER A 1 106 ? 2.138 -2.504 3.892 1.00 93.25 106 SER A CA 1
ATOM 847 C C . SER A 1 106 ? 2.050 -2.818 2.410 1.00 93.25 106 SER A C 1
ATOM 849 O O . SER A 1 106 ? 1.697 -3.923 1.996 1.00 93.25 106 SER A O 1
ATOM 851 N N . VAL A 1 107 ? 2.372 -1.815 1.603 1.00 93.69 107 VAL A N 1
ATOM 852 C CA . VAL A 1 107 ? 2.654 -1.971 0.176 1.00 93.69 107 VAL A CA 1
ATOM 853 C C . VAL A 1 107 ? 4.151 -1.841 -0.036 1.00 93.69 107 VAL A C 1
ATOM 855 O O . VAL A 1 107 ? 4.793 -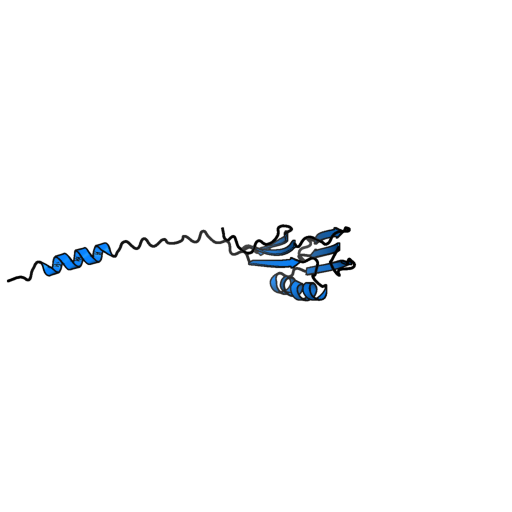1.030 0.636 1.00 93.69 107 VAL A O 1
ATOM 858 N N . TYR A 1 108 ? 4.710 -2.619 -0.956 1.00 93.06 108 TYR A N 1
ATOM 859 C CA . TYR A 1 108 ? 6.131 -2.544 -1.267 1.00 93.06 108 TYR A CA 1
ATOM 860 C C . TYR A 1 108 ? 6.407 -2.554 -2.765 1.00 93.06 108 TYR A C 1
ATOM 862 O O . TYR A 1 108 ? 5.626 -3.080 -3.565 1.00 93.06 108 TYR A O 1
ATOM 870 N N . VAL A 1 109 ? 7.560 -1.983 -3.098 1.00 93.94 109 VAL A N 1
ATOM 871 C CA . VAL A 1 109 ? 8.233 -2.124 -4.384 1.00 93.94 109 VAL A CA 1
ATOM 872 C C . VAL A 1 109 ? 9.667 -2.539 -4.096 1.00 93.94 109 VAL A C 1
ATOM 874 O O . VAL A 1 109 ? 10.345 -1.916 -3.277 1.00 93.94 109 VAL A O 1
ATOM 877 N N . GLU A 1 110 ? 10.112 -3.603 -4.745 1.00 92.75 110 GLU A N 1
ATOM 878 C CA . GLU 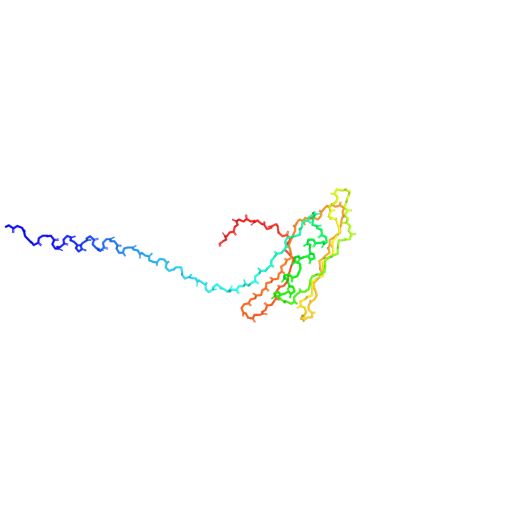A 1 110 ? 11.456 -4.153 -4.636 1.00 92.75 110 GLU A CA 1
ATOM 879 C C . GLU A 1 110 ? 12.052 -4.268 -6.035 1.00 92.75 110 GLU A C 1
ATOM 881 O O . GLU A 1 110 ? 11.399 -4.746 -6.962 1.00 92.75 110 GLU A O 1
ATOM 886 N N . LYS A 1 111 ? 13.283 -3.791 -6.201 1.00 91.44 111 LYS A N 1
ATOM 887 C CA . LYS A 1 111 ? 14.040 -3.925 -7.443 1.00 91.44 111 LYS A CA 1
ATOM 888 C C . LYS A 1 111 ? 15.347 -4.640 -7.155 1.00 91.44 111 LYS A C 1
ATOM 890 O O . LYS A 1 111 ? 16.083 -4.223 -6.255 1.00 91.44 111 LYS A O 1
ATOM 895 N N . ASP A 1 112 ? 15.619 -5.696 -7.906 1.00 90.19 112 ASP A N 1
ATOM 896 C CA . ASP A 1 112 ? 16.887 -6.414 -7.819 1.00 90.19 112 ASP A CA 1
ATOM 897 C C . ASP A 1 112 ? 17.973 -5.792 -8.714 1.00 90.19 112 ASP A C 1
ATOM 899 O O . ASP A 1 112 ? 17.726 -4.861 -9.490 1.00 90.19 112 ASP A O 1
ATOM 903 N N . GLU A 1 113 ? 19.195 -6.310 -8.602 1.00 87.50 113 GLU A N 1
ATOM 904 C CA . GLU A 1 113 ? 20.352 -5.845 -9.379 1.00 87.50 113 GLU A CA 1
ATOM 905 C C . GLU A 1 113 ? 20.186 -6.039 -10.894 1.00 87.50 113 GLU A C 1
ATOM 907 O O . GLU A 1 113 ? 20.783 -5.307 -11.683 1.00 87.50 113 GLU A O 1
ATOM 912 N N . MET A 1 114 ? 19.355 -6.996 -11.315 1.00 86.50 114 MET A N 1
ATOM 913 C CA . MET A 1 114 ? 19.058 -7.265 -12.725 1.00 86.50 114 MET A CA 1
ATOM 914 C C . MET A 1 114 ? 17.962 -6.340 -13.276 1.00 86.50 114 MET A C 1
ATOM 916 O O . MET A 1 114 ? 17.681 -6.346 -14.475 1.00 86.50 114 MET A O 1
ATOM 920 N N . GLY A 1 115 ? 17.354 -5.518 -12.419 1.00 84.44 115 GLY A N 1
ATOM 921 C CA . GLY A 1 115 ? 16.289 -4.594 -12.778 1.00 84.44 115 GLY A CA 1
ATOM 922 C C . GLY A 1 115 ? 14.899 -5.225 -12.825 1.00 84.44 115 GLY A C 1
ATOM 923 O O . GLY A 1 115 ? 13.955 -4.554 -13.273 1.00 84.44 115 GLY A O 1
ATOM 924 N N . TYR A 1 116 ? 14.748 -6.464 -12.344 1.00 88.12 116 TYR A N 1
ATOM 925 C CA . TYR A 1 116 ? 13.432 -7.039 -12.106 1.00 88.12 116 TYR A CA 1
ATOM 926 C C . TYR A 1 116 ? 12.752 -6.277 -10.984 1.00 88.12 116 TYR A C 1
ATOM 928 O O . TYR A 1 116 ? 13.359 -5.912 -9.979 1.00 88.12 116 TYR A O 1
ATOM 936 N N . LEU A 1 117 ? 11.477 -5.996 -11.215 1.00 91.31 117 LEU A N 1
ATOM 937 C CA . LEU A 1 117 ? 10.654 -5.182 -10.349 1.00 91.31 117 LEU A CA 1
ATOM 938 C C . LEU A 1 117 ? 9.556 -6.066 -9.779 1.00 91.31 117 LEU A C 1
ATOM 940 O O . LEU A 1 117 ? 8.767 -6.640 -10.530 1.00 91.31 117 LEU A O 1
ATOM 944 N N . GLU A 1 118 ? 9.498 -6.147 -8.462 1.00 92.06 118 GLU A N 1
ATOM 945 C CA . GLU A 1 118 ? 8.447 -6.830 -7.733 1.00 92.06 118 GLU A CA 1
ATOM 946 C C . GLU A 1 118 ? 7.626 -5.807 -6.947 1.00 92.06 118 GLU A C 1
ATOM 948 O O . GLU A 1 118 ? 8.155 -4.905 -6.302 1.00 92.06 118 GLU A O 1
ATOM 953 N N . THR A 1 119 ? 6.307 -5.948 -6.998 1.00 93.56 119 THR A N 1
ATOM 954 C CA . THR A 1 119 ? 5.364 -5.140 -6.220 1.00 93.56 119 THR A CA 1
ATOM 955 C C . THR A 1 119 ? 4.464 -6.052 -5.405 1.00 93.56 119 THR A C 1
ATOM 957 O O . THR A 1 119 ? 4.125 -7.149 -5.857 1.00 93.56 119 THR A O 1
ATOM 960 N N . GLY A 1 120 ? 4.022 -5.625 -4.227 1.00 91.88 120 GLY A N 1
ATOM 961 C CA . GLY A 1 120 ? 3.145 -6.480 -3.435 1.00 91.88 120 GLY A CA 1
ATOM 962 C C . GLY A 1 120 ? 2.516 -5.825 -2.219 1.00 91.88 120 GLY A C 1
ATOM 963 O O . GLY A 1 120 ? 2.736 -4.651 -1.917 1.00 91.88 120 GLY A O 1
ATOM 964 N N . PHE A 1 121 ? 1.710 -6.637 -1.537 1.00 92.31 121 PHE A N 1
ATOM 965 C CA . PHE A 1 121 ? 0.993 -6.297 -0.316 1.00 92.31 121 PHE A CA 1
ATOM 966 C C . PHE A 1 121 ? 1.461 -7.248 0.779 1.00 92.31 121 PHE A C 1
ATOM 968 O O . PHE A 1 121 ? 1.310 -8.463 0.656 1.00 92.31 121 PHE A O 1
ATOM 975 N N . ASN A 1 122 ? 2.039 -6.706 1.841 1.00 90.69 122 ASN A N 1
ATOM 976 C CA . ASN A 1 122 ? 2.498 -7.482 2.977 1.00 90.69 122 ASN A CA 1
ATOM 977 C C . ASN A 1 122 ? 1.509 -7.310 4.131 1.00 90.69 122 ASN A C 1
ATOM 979 O O . ASN A 1 122 ? 1.422 -6.257 4.760 1.00 90.69 122 ASN A O 1
ATOM 983 N N . THR A 1 123 ? 0.726 -8.356 4.386 1.00 83.44 123 THR A N 1
ATOM 984 C CA . THR A 1 123 ? -0.285 -8.389 5.452 1.00 83.44 123 THR A CA 1
ATOM 985 C C . THR A 1 123 ? 0.275 -8.838 6.799 1.00 83.44 123 THR A C 1
ATOM 987 O O . THR A 1 123 ? -0.472 -8.898 7.779 1.00 83.44 123 THR A O 1
ATOM 990 N N . ASN A 1 124 ? 1.567 -9.170 6.865 1.00 76.06 124 ASN A N 1
ATOM 991 C CA . ASN A 1 124 ? 2.232 -9.432 8.130 1.00 76.06 124 ASN A CA 1
ATOM 992 C C . ASN A 1 124 ? 2.572 -8.088 8.788 1.00 76.06 124 ASN A C 1
ATOM 994 O O . ASN A 1 124 ? 3.081 -7.191 8.113 1.00 76.06 124 ASN A O 1
ATOM 998 N N . PRO A 1 125 ? 2.314 -7.913 10.095 1.00 55.25 125 PRO A N 1
ATOM 999 C CA . PRO A 1 125 ? 2.808 -6.750 10.812 1.00 55.25 125 PRO A CA 1
ATOM 1000 C C . PRO A 1 125 ? 4.326 -6.669 10.630 1.00 55.25 125 PRO A C 1
ATOM 1002 O O . PRO A 1 125 ? 5.020 -7.659 10.853 1.00 55.25 125 PRO A O 1
ATOM 1005 N N . ILE A 1 126 ? 4.844 -5.505 10.233 1.00 53.38 126 ILE A N 1
ATOM 1006 C CA . ILE A 1 126 ? 6.283 -5.239 10.289 1.00 53.38 126 ILE A CA 1
ATOM 1007 C C . ILE A 1 126 ? 6.674 -5.298 11.774 1.00 53.38 126 ILE A C 1
ATOM 1009 O O . ILE A 1 126 ? 6.505 -4.323 12.511 1.00 53.38 126 ILE A O 1
ATOM 1013 N N . GLU A 1 127 ? 7.144 -6.457 12.242 1.00 40.12 127 GLU A N 1
ATOM 1014 C CA . GLU A 1 127 ? 7.899 -6.559 13.486 1.00 40.12 127 GLU A CA 1
ATOM 1015 C C . GLU A 1 127 ? 9.209 -5.807 13.253 1.00 40.12 127 GLU A C 1
ATOM 1017 O O . GLU A 1 127 ? 10.184 -6.345 12.730 1.00 40.12 127 GLU A O 1
ATOM 1022 N N . ASN A 1 128 ? 9.227 -4.522 13.603 1.00 39.25 128 ASN A N 1
ATOM 1023 C CA . ASN A 1 128 ? 10.472 -3.783 13.746 1.00 39.25 128 ASN A CA 1
ATOM 1024 C C . ASN A 1 128 ? 11.332 -4.513 14.793 1.00 39.25 128 ASN A C 1
ATOM 1026 O O . ASN A 1 128 ? 11.148 -4.280 15.986 1.00 39.25 128 ASN A O 1
ATOM 1030 N N . GLY A 1 129 ? 12.244 -5.406 14.383 1.00 39.16 129 GLY A N 1
ATOM 1031 C CA . GLY A 1 129 ? 13.204 -5.975 15.334 1.00 39.16 129 GLY A CA 1
ATOM 1032 C C . GLY A 1 129 ? 13.861 -7.327 15.069 1.00 39.16 129 GLY A C 1
ATOM 1033 O O . GLY A 1 129 ? 14.698 -7.695 15.888 1.00 39.16 129 GLY A O 1
ATOM 1034 N N . LYS A 1 130 ? 13.585 -8.071 13.991 1.00 32.97 130 LYS A N 1
ATOM 1035 C CA . LYS A 1 130 ? 14.388 -9.272 13.680 1.00 32.97 130 LYS A CA 1
ATOM 1036 C C . LYS A 1 130 ? 15.195 -9.095 12.403 1.00 32.97 130 LYS A C 1
ATOM 1038 O O . LYS A 1 130 ? 14.752 -9.413 11.307 1.00 32.97 130 LYS A O 1
ATOM 1043 N N . LYS A 1 131 ? 16.414 -8.583 12.594 1.00 39.53 131 LYS A N 1
ATOM 1044 C CA . LYS A 1 131 ? 17.546 -8.945 11.740 1.00 39.53 131 LYS A CA 1
ATOM 1045 C C . LYS A 1 131 ? 17.748 -10.453 11.910 1.00 39.53 131 LYS A C 1
ATOM 1047 O O . LYS A 1 131 ? 18.045 -10.877 13.026 1.00 39.53 131 LYS A O 1
ATOM 1052 N N . ASN A 1 132 ? 17.533 -11.225 10.850 1.00 35.59 132 ASN A N 1
ATOM 1053 C CA . ASN A 1 132 ? 18.222 -12.506 10.712 1.00 35.59 132 ASN A CA 1
ATOM 1054 C C . ASN A 1 132 ? 19.650 -12.230 10.244 1.00 35.59 132 ASN A C 1
ATOM 1056 O O . ASN A 1 132 ? 19.820 -11.262 9.464 1.00 35.59 132 ASN A O 1
#

Mean predicted aligned error: 13.21 Å